Protein AF-A0A9Q4CSD6-F1 (afdb_monomer_lite)

Structure (mmCIF, N/CA/C/O backbone):
data_AF-A0A9Q4CSD6-F1
#
_entry.id   AF-A0A9Q4CSD6-F1
#
loop_
_atom_site.group_PDB
_atom_site.id
_atom_site.type_symbol
_atom_site.label_atom_id
_atom_site.label_alt_id
_atom_site.label_comp_id
_atom_site.label_asym_id
_atom_site.label_entity_id
_atom_site.label_seq_id
_atom_site.pdbx_PDB_ins_code
_atom_site.Cartn_x
_atom_site.Cartn_y
_atom_site.Cartn_z
_atom_site.occupancy
_atom_site.B_iso_or_equiv
_atom_site.auth_seq_id
_atom_site.auth_comp_id
_atom_site.auth_asym_id
_atom_site.auth_atom_id
_atom_site.pdbx_PDB_model_num
ATOM 1 N N . MET A 1 1 ? -13.916 -5.813 31.720 1.00 52.81 1 MET A N 1
ATOM 2 C CA . MET A 1 1 ? -13.121 -6.765 30.914 1.00 52.81 1 MET A CA 1
ATOM 3 C C . MET A 1 1 ? -12.475 -5.981 29.781 1.00 52.81 1 MET A C 1
ATOM 5 O O . MET A 1 1 ? -13.206 -5.518 28.922 1.00 52.81 1 MET A O 1
ATOM 9 N N . LYS A 1 2 ? -11.160 -5.726 29.828 1.00 61.84 2 LYS A N 1
ATOM 10 C CA . LYS A 1 2 ? -10.447 -4.983 28.765 1.00 61.84 2 LYS A CA 1
ATOM 11 C C . LYS A 1 2 ? -10.028 -5.901 27.601 1.00 61.84 2 LYS A C 1
ATOM 13 O O . LYS A 1 2 ? -10.245 -5.552 26.452 1.00 61.84 2 LYS A O 1
ATOM 18 N N . GLY A 1 3 ? -9.642 -7.144 27.904 1.00 80.75 3 GLY A N 1
ATOM 19 C CA . GLY A 1 3 ? -9.096 -8.073 26.906 1.00 80.75 3 GLY A CA 1
ATOM 20 C C . GLY A 1 3 ? -10.010 -8.453 25.731 1.00 80.75 3 GLY A C 1
ATOM 21 O O . GLY A 1 3 ? -9.506 -8.630 24.633 1.00 80.75 3 GLY A O 1
ATOM 22 N N . LEU A 1 4 ? -11.335 -8.551 25.906 1.00 85.06 4 LEU A N 1
ATOM 23 C CA . LEU A 1 4 ? -12.232 -8.908 24.787 1.00 85.06 4 LEU A CA 1
ATOM 24 C C . LEU A 1 4 ? -12.322 -7.798 23.728 1.00 85.06 4 LEU A C 1
ATOM 26 O O . LEU A 1 4 ? -12.325 -8.088 22.535 1.00 85.06 4 LEU A O 1
ATOM 30 N N . ASN A 1 5 ? -12.347 -6.536 24.163 1.00 87.75 5 ASN A N 1
ATOM 31 C CA . ASN A 1 5 ? -12.351 -5.390 23.254 1.00 87.75 5 ASN A CA 1
ATOM 32 C C . ASN A 1 5 ? -10.993 -5.239 22.559 1.00 87.75 5 ASN A C 1
ATOM 34 O O . ASN A 1 5 ? -10.946 -4.934 21.370 1.00 87.75 5 ASN A O 1
ATOM 38 N N . ASP A 1 6 ? -9.904 -5.501 23.287 1.00 89.50 6 ASP A N 1
ATOM 39 C CA . ASP A 1 6 ? -8.545 -5.435 22.747 1.00 89.50 6 ASP A CA 1
ATOM 40 C C . ASP 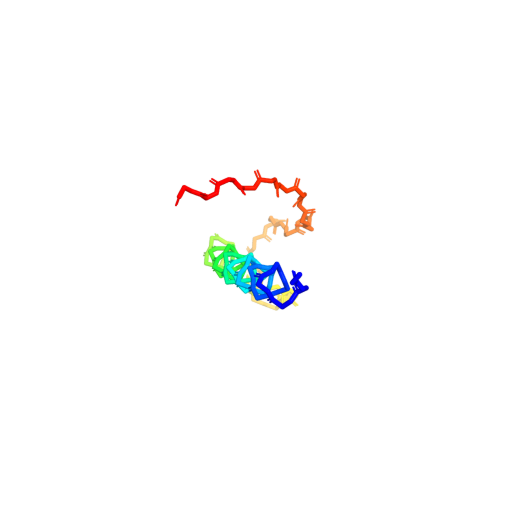A 1 6 ? -8.340 -6.496 21.650 1.00 89.50 6 ASP A C 1
ATOM 42 O O . ASP A 1 6 ? -7.884 -6.173 20.556 1.00 89.50 6 ASP A O 1
ATOM 46 N N . VAL A 1 7 ? -8.781 -7.741 21.881 1.00 91.50 7 VAL A N 1
ATOM 47 C CA . VAL A 1 7 ? -8.740 -8.816 20.869 1.00 91.50 7 VAL A CA 1
ATOM 48 C C . VAL A 1 7 ? -9.578 -8.459 19.640 1.00 91.50 7 VAL A C 1
ATOM 50 O O . VAL A 1 7 ? -9.135 -8.659 18.510 1.00 91.50 7 VAL A O 1
ATOM 53 N N . GLN A 1 8 ? -10.771 -7.890 19.833 1.00 90.25 8 GLN A N 1
ATOM 54 C CA . GLN A 1 8 ? -11.608 -7.457 18.715 1.00 90.25 8 GLN A CA 1
ATOM 55 C C . GLN A 1 8 ? -10.942 -6.338 17.897 1.00 90.25 8 GLN A C 1
ATOM 57 O O . GLN A 1 8 ? -11.065 -6.332 16.672 1.00 90.25 8 GLN A O 1
ATOM 62 N N . SER A 1 9 ? -10.233 -5.407 18.546 1.00 91.25 9 SER A N 1
ATOM 63 C CA . SER A 1 9 ? -9.457 -4.373 17.850 1.00 91.25 9 SER A CA 1
ATOM 64 C C . SER A 1 9 ? -8.341 -4.989 17.016 1.00 91.25 9 SER A C 1
ATOM 66 O O . SER A 1 9 ? -8.235 -4.684 15.836 1.00 91.25 9 SER A O 1
ATOM 68 N N . MET A 1 10 ? -7.574 -5.921 17.588 1.00 92.69 10 MET A N 1
ATOM 69 C CA . MET A 1 10 ? -6.479 -6.586 16.875 1.00 92.69 10 MET A CA 1
ATOM 70 C C . MET A 1 10 ? -6.962 -7.315 15.617 1.00 92.69 10 MET A C 1
ATOM 72 O O . MET A 1 10 ? -6.303 -7.263 14.583 1.00 92.69 10 MET A O 1
ATOM 76 N N . ILE A 1 11 ? -8.125 -7.969 15.681 1.00 93.12 11 ILE A N 1
ATOM 77 C CA . ILE A 1 11 ? -8.716 -8.645 14.518 1.00 93.12 11 ILE A CA 1
ATOM 78 C C . ILE A 1 11 ? -9.142 -7.630 13.450 1.00 93.12 11 ILE A C 1
ATOM 80 O O . ILE A 1 11 ? -8.932 -7.870 12.263 1.00 93.12 11 ILE A O 1
ATOM 84 N N . LYS A 1 12 ? -9.718 -6.490 13.853 1.00 92.19 12 LYS A N 1
ATOM 85 C CA . LYS A 1 12 ? -10.079 -5.416 12.915 1.00 92.19 12 LYS A CA 1
ATOM 86 C C . LYS A 1 12 ? -8.849 -4.831 12.230 1.00 92.19 12 LYS A C 1
ATOM 88 O O . LYS A 1 12 ? -8.888 -4.636 11.021 1.00 92.19 12 LYS A O 1
ATOM 93 N N . ASP A 1 13 ? -7.776 -4.598 12.979 1.00 93.62 13 ASP A N 1
ATOM 94 C CA . ASP A 1 13 ? -6.527 -4.058 12.442 1.00 93.62 13 ASP A CA 1
ATOM 95 C C . ASP A 1 13 ? -5.860 -5.049 11.481 1.00 93.62 13 ASP A C 1
ATOM 97 O O . ASP A 1 13 ? -5.435 -4.649 10.401 1.00 93.62 13 ASP A O 1
ATOM 101 N N . LEU A 1 14 ? -5.851 -6.346 11.820 1.00 94.56 14 LEU A N 1
ATOM 102 C CA . LEU A 1 14 ? -5.365 -7.406 10.932 1.00 94.56 14 LEU A CA 1
ATOM 103 C C . LEU A 1 14 ? -6.176 -7.470 9.633 1.00 94.56 14 LEU A C 1
ATOM 105 O O . LEU A 1 14 ? -5.613 -7.549 8.546 1.00 94.56 14 LEU A O 1
ATOM 109 N N . PHE A 1 15 ? -7.505 -7.422 9.728 1.00 93.62 15 PHE A N 1
ATOM 110 C CA . PHE A 1 15 ? -8.348 -7.439 8.536 1.00 93.62 15 PHE A CA 1
ATOM 111 C C . PHE A 1 15 ? -8.122 -6.189 7.677 1.00 93.62 15 PHE A C 1
ATOM 113 O O . PHE A 1 15 ? -8.001 -6.289 6.458 1.00 93.62 15 PHE A O 1
ATOM 120 N N . ALA A 1 16 ? -8.009 -5.018 8.309 1.00 92.81 16 ALA A N 1
ATOM 121 C CA . ALA A 1 16 ? -7.709 -3.772 7.619 1.00 92.81 16 ALA A CA 1
ATOM 122 C C . ALA A 1 16 ? -6.347 -3.824 6.909 1.00 92.81 16 ALA A C 1
ATOM 124 O O . ALA A 1 16 ? -6.263 -3.410 5.753 1.00 92.81 16 ALA A O 1
ATOM 125 N N . SER A 1 17 ? -5.304 -4.368 7.549 1.00 94.00 17 SER A N 1
ATOM 126 C CA . SER A 1 17 ? -3.991 -4.517 6.916 1.00 94.00 17 SER A CA 1
ATOM 127 C C . SER A 1 17 ? -4.032 -5.500 5.748 1.00 94.00 17 SER A C 1
ATOM 129 O O . SER A 1 17 ? -3.510 -5.188 4.684 1.00 94.00 17 SER A O 1
ATOM 131 N N . THR A 1 18 ? -4.714 -6.640 5.892 1.00 95.19 18 THR A N 1
ATOM 132 C CA . THR A 1 18 ? -4.842 -7.617 4.799 1.00 95.19 18 THR A CA 1
ATOM 133 C C . THR A 1 18 ? -5.596 -7.038 3.600 1.00 95.19 18 THR A C 1
ATOM 135 O O . THR A 1 18 ? -5.162 -7.212 2.465 1.00 95.19 18 THR A O 1
ATOM 138 N N . VAL A 1 19 ? -6.698 -6.311 3.819 1.00 94.62 19 VAL A N 1
ATOM 139 C CA . VAL A 1 19 ? -7.430 -5.653 2.721 1.00 94.62 19 VAL A CA 1
ATOM 140 C C . VAL A 1 19 ? -6.564 -4.589 2.046 1.00 94.62 19 VAL A C 1
ATOM 142 O O . VAL A 1 19 ? -6.548 -4.504 0.820 1.00 94.62 19 VAL A O 1
ATOM 145 N N . GLN A 1 20 ? -5.812 -3.808 2.822 1.00 94.75 20 GLN A N 1
ATOM 146 C CA . GLN A 1 20 ? -4.889 -2.812 2.283 1.00 94.75 20 GLN A CA 1
ATOM 147 C C . GLN A 1 20 ? -3.820 -3.456 1.385 1.00 94.75 20 GLN A C 1
ATOM 149 O O . GLN A 1 20 ? -3.585 -2.971 0.281 1.00 94.75 20 GLN A O 1
ATOM 154 N N . GLU A 1 21 ? -3.215 -4.564 1.817 1.00 95.62 21 GLU A N 1
ATOM 155 C CA . GLU A 1 21 ? -2.233 -5.315 1.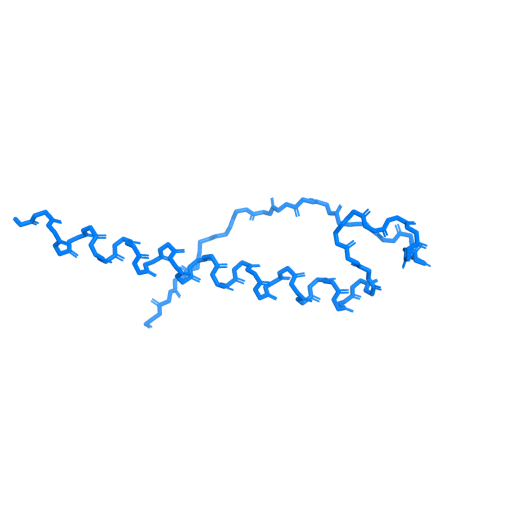024 1.00 95.62 21 GLU A CA 1
ATOM 156 C C . GLU A 1 21 ? -2.841 -5.856 -0.280 1.00 95.62 21 GLU A C 1
ATOM 158 O O . GLU A 1 21 ? -2.224 -5.756 -1.341 1.00 95.62 21 GLU A O 1
ATOM 163 N N . MET A 1 22 ? -4.077 -6.370 -0.231 1.00 95.44 22 MET A N 1
ATOM 164 C CA . MET A 1 22 ? -4.790 -6.833 -1.427 1.00 95.44 22 MET A CA 1
ATOM 165 C C . MET A 1 22 ? -5.016 -5.702 -2.440 1.00 95.44 22 MET A C 1
ATOM 167 O O . MET A 1 22 ? -4.779 -5.897 -3.632 1.00 95.44 22 MET A O 1
ATOM 171 N N . LEU A 1 23 ? -5.425 -4.515 -1.980 1.00 95.44 23 LEU A N 1
ATOM 172 C CA . LEU A 1 23 ? -5.616 -3.343 -2.844 1.00 95.44 23 LEU A CA 1
ATOM 173 C C . LEU A 1 23 ? -4.291 -2.839 -3.435 1.00 95.44 23 LEU A C 1
ATOM 175 O O . LEU A 1 23 ? -4.240 -2.383 -4.579 1.00 95.44 23 LEU A O 1
ATOM 179 N N . GLU A 1 24 ? -3.197 -2.917 -2.676 1.00 95.19 24 GLU A N 1
ATOM 180 C CA . GLU A 1 24 ? -1.870 -2.541 -3.170 1.00 95.19 24 GLU A CA 1
ATOM 181 C C . GLU A 1 24 ? -1.389 -3.473 -4.287 1.00 95.19 24 GLU A C 1
ATOM 183 O O . GLU A 1 24 ? -0.897 -2.973 -5.307 1.00 95.19 24 GLU A O 1
ATOM 188 N N . ALA A 1 25 ? -1.618 -4.781 -4.132 1.00 95.88 25 ALA A N 1
ATOM 189 C CA . ALA A 1 25 ? -1.319 -5.798 -5.138 1.00 95.88 25 ALA A CA 1
ATOM 190 C C . ALA A 1 25 ? -2.200 -5.665 -6.395 1.00 95.88 25 ALA A C 1
ATOM 192 O O . ALA A 1 25 ? -1.709 -5.807 -7.521 1.00 95.88 25 ALA A O 1
ATOM 193 N N . GLU A 1 26 ? -3.487 -5.340 -6.232 1.00 95.75 26 GLU A N 1
ATOM 194 C CA . GLU A 1 26 ? -4.370 -5.027 -7.361 1.00 95.75 26 GLU A CA 1
ATOM 195 C C . GLU A 1 26 ? -3.842 -3.817 -8.141 1.00 95.75 26 GLU A C 1
ATOM 197 O O . GLU A 1 26 ? -3.758 -3.857 -9.367 1.00 95.75 26 GLU A O 1
ATOM 202 N N . MET A 1 27 ? -3.397 -2.770 -7.441 1.00 95.25 27 MET A N 1
ATOM 203 C CA . MET A 1 27 ? -2.808 -1.590 -8.072 1.00 95.25 27 MET A CA 1
ATOM 204 C C . MET A 1 27 ? -1.486 -1.884 -8.798 1.00 95.25 27 MET A C 1
ATOM 206 O O . MET A 1 27 ? -1.250 -1.296 -9.853 1.00 95.25 27 MET A O 1
ATOM 210 N N . ASP A 1 28 ? -0.631 -2.770 -8.271 1.00 94.31 28 ASP A N 1
ATOM 211 C CA . ASP A 1 28 ? 0.605 -3.187 -8.956 1.00 94.31 28 ASP A CA 1
ATOM 212 C C . ASP A 1 28 ? 0.267 -3.907 -10.267 1.00 94.31 28 ASP A C 1
ATOM 214 O O . ASP A 1 28 ? 0.876 -3.647 -11.303 1.00 94.31 28 ASP A O 1
ATOM 218 N N . THR A 1 29 ? -0.766 -4.752 -10.240 1.00 93.31 29 THR A N 1
ATOM 219 C CA . THR A 1 29 ? -1.260 -5.472 -11.421 1.00 93.31 29 THR A CA 1
ATOM 220 C C . THR A 1 29 ? -1.903 -4.525 -12.434 1.00 93.31 29 THR A C 1
ATOM 222 O O . THR A 1 29 ?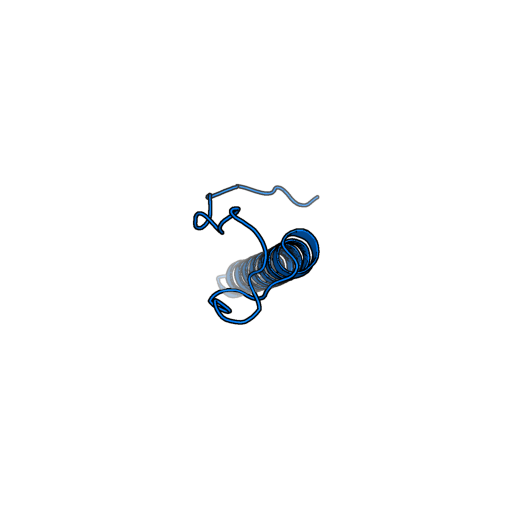 -1.620 -4.612 -13.626 1.00 93.31 29 THR A O 1
ATOM 225 N N . HIS A 1 30 ? -2.753 -3.603 -11.976 1.00 93.44 30 HIS A N 1
ATOM 226 C CA . HIS A 1 30 ? -3.483 -2.673 -12.837 1.00 93.44 30 HIS A CA 1
ATOM 227 C C . HIS A 1 30 ? -2.556 -1.676 -13.537 1.00 93.44 30 HIS A C 1
ATOM 229 O O . HIS A 1 30 ? -2.726 -1.393 -14.721 1.00 93.44 30 HIS A O 1
ATOM 235 N N . LEU A 1 31 ? -1.575 -1.138 -12.808 1.00 93.12 31 LEU A N 1
ATOM 236 C CA . LEU A 1 31 ? -0.597 -0.212 -13.372 1.00 93.12 31 LEU A CA 1
ATOM 237 C C . LEU A 1 31 ? 0.539 -0.923 -14.117 1.00 93.12 31 LEU A C 1
ATOM 239 O O . LEU A 1 31 ? 1.215 -0.287 -14.925 1.00 93.12 31 LEU A O 1
ATOM 243 N N . GLY A 1 32 ? 0.752 -2.212 -13.845 1.00 92.50 32 GLY A N 1
ATOM 244 C CA . GLY A 1 32 ? 1.812 -3.0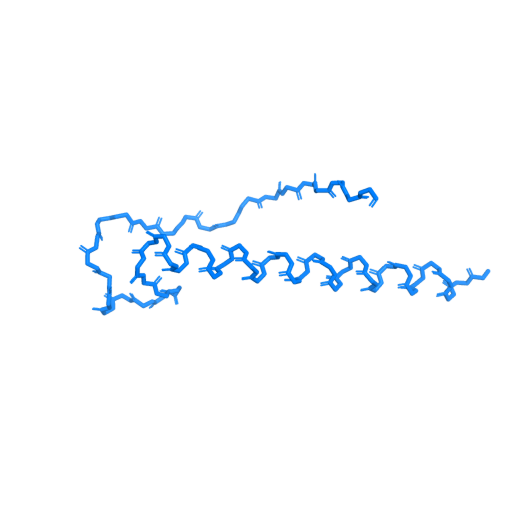23 -14.441 1.00 92.50 32 GLY A CA 1
ATOM 245 C C . GLY A 1 32 ? 3.202 -2.775 -13.853 1.00 92.50 32 GLY A C 1
ATOM 246 O O . GLY A 1 32 ? 4.183 -3.254 -14.411 1.00 92.50 32 GLY A O 1
ATOM 247 N N . TYR A 1 33 ? 3.310 -2.031 -12.749 1.00 93.12 33 TYR A N 1
ATOM 248 C CA . TYR A 1 33 ? 4.584 -1.738 -12.094 1.00 93.12 33 TYR A CA 1
ATOM 249 C C . TYR A 1 33 ? 4.423 -1.618 -10.574 1.00 93.12 33 TYR A C 1
ATOM 251 O O . TYR A 1 33 ? 3.400 -1.141 -10.071 1.00 93.12 33 TYR A O 1
ATOM 259 N N . ALA A 1 34 ? 5.464 -2.024 -9.841 1.00 93.50 34 ALA A N 1
ATOM 260 C CA . 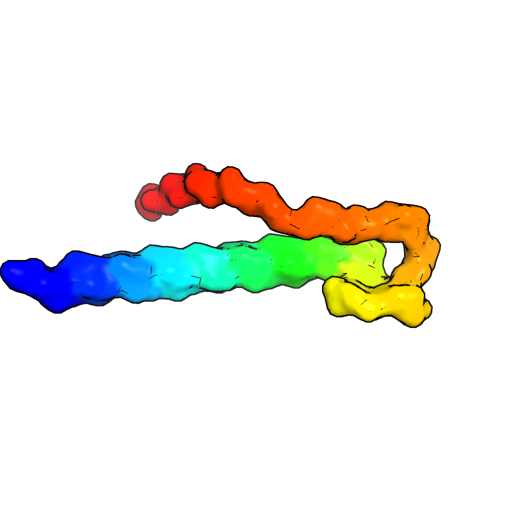ALA A 1 34 ? 5.468 -1.993 -8.384 1.00 93.50 34 ALA A CA 1
ATOM 261 C C . ALA A 1 34 ? 5.589 -0.565 -7.824 1.00 93.50 34 ALA A C 1
ATOM 263 O O . ALA A 1 34 ? 6.151 0.342 -8.449 1.00 93.50 34 ALA A O 1
ATOM 264 N N . LYS A 1 35 ? 5.112 -0.332 -6.597 1.00 91.62 35 LYS A N 1
ATOM 265 C CA . LYS A 1 35 ? 5.313 0.958 -5.914 1.00 91.62 35 LYS A CA 1
ATOM 266 C C . LYS A 1 35 ? 6.810 1.325 -5.866 1.00 91.62 35 LYS A C 1
ATOM 268 O O . LYS A 1 35 ? 7.629 0.565 -5.366 1.00 91.62 35 LYS A O 1
ATOM 273 N N . HIS A 1 36 ? 7.140 2.525 -6.351 1.00 89.12 36 HIS A N 1
ATOM 274 C CA . HIS A 1 36 ? 8.508 3.057 -6.508 1.00 89.12 36 HIS A CA 1
ATOM 275 C C . HIS A 1 36 ? 9.386 2.386 -7.576 1.00 89.12 36 HIS A C 1
ATOM 277 O O . HIS A 1 36 ? 10.556 2.747 -7.703 1.00 89.12 36 HIS A O 1
ATOM 283 N N . ASP A 1 37 ? 8.836 1.496 -8.399 1.00 90.50 37 ASP A N 1
ATOM 284 C CA . ASP A 1 37 ? 9.557 0.926 -9.529 1.00 90.50 37 ASP A CA 1
ATOM 285 C C . ASP A 1 37 ? 9.493 1.847 -10.750 1.00 90.50 37 ASP A C 1
ATOM 287 O O . ASP A 1 37 ? 8.671 1.698 -11.651 1.00 90.50 37 ASP A O 1
ATOM 291 N N . THR A 1 38 ? 10.359 2.858 -10.760 1.00 85.62 38 THR A N 1
ATOM 292 C CA . THR A 1 38 ? 10.462 3.799 -11.883 1.00 85.62 38 THR A CA 1
ATOM 293 C C . THR A 1 38 ? 11.136 3.197 -13.111 1.00 85.62 38 THR A C 1
ATOM 295 O O . THR A 1 38 ? 11.057 3.795 -14.180 1.00 85.62 38 THR A O 1
ATOM 298 N N . LYS A 1 39 ? 11.810 2.047 -12.974 1.00 89.12 39 LYS A N 1
ATOM 299 C CA . LYS A 1 39 ? 12.535 1.395 -14.072 1.00 89.12 39 LYS A CA 1
ATOM 300 C C . LYS A 1 39 ? 11.605 0.566 -14.945 1.00 89.12 39 LYS A C 1
ATOM 302 O O . LYS A 1 39 ? 11.792 0.557 -16.152 1.00 89.12 39 LYS A O 1
ATOM 307 N N . ASN A 1 40 ? 10.620 -0.087 -14.331 1.00 87.50 40 ASN A N 1
ATOM 308 C CA . ASN A 1 40 ? 9.618 -0.899 -15.023 1.00 87.50 40 ASN A CA 1
ATOM 309 C C . ASN A 1 40 ? 8.311 -0.126 -15.291 1.00 87.50 40 ASN A C 1
ATOM 311 O O . ASN A 1 40 ? 7.282 -0.722 -15.596 1.00 87.50 40 ASN A O 1
ATOM 315 N N . LYS A 1 41 ? 8.321 1.206 -15.140 1.00 90.25 41 LYS A N 1
ATOM 316 C CA . LYS A 1 41 ? 7.161 2.060 -15.403 1.00 90.25 41 LYS A CA 1
ATOM 317 C C . LYS A 1 41 ? 7.147 2.498 -16.871 1.00 90.25 41 LYS A C 1
ATOM 319 O O . LYS A 1 41 ? 7.811 3.467 -17.232 1.00 90.25 41 LYS A O 1
ATOM 324 N N . ASP A 1 42 ? 6.287 1.860 -17.658 1.00 89.88 42 ASP A N 1
ATOM 325 C CA . ASP A 1 42 ? 6.122 2.141 -19.094 1.00 89.88 42 ASP A CA 1
ATOM 326 C C . ASP A 1 42 ? 4.928 3.066 -19.423 1.00 89.88 42 ASP A C 1
ATOM 328 O O . ASP A 1 42 ? 4.602 3.283 -20.589 1.00 89.88 42 ASP A O 1
ATOM 332 N N . THR A 1 43 ? 4.242 3.616 -18.412 1.00 87.25 43 THR A N 1
ATOM 333 C CA . THR A 1 43 ? 3.022 4.433 -18.589 1.00 87.25 43 THR A CA 1
ATOM 334 C C . THR A 1 43 ? 3.200 5.870 -18.091 1.00 87.25 43 THR A C 1
ATOM 336 O O . THR A 1 43 ? 4.045 6.147 -17.244 1.00 87.25 43 THR A O 1
ATOM 339 N N . GLU A 1 44 ? 2.376 6.811 -18.562 1.00 91.00 44 GLU A N 1
ATOM 340 C CA . GLU A 1 44 ? 2.342 8.179 -18.009 1.00 91.00 44 GLU A CA 1
ATOM 341 C C . GLU A 1 44 ? 1.632 8.238 -16.641 1.00 91.00 44 GLU A C 1
ATOM 343 O O . GLU A 1 44 ? 1.914 9.113 -15.814 1.00 91.00 44 GLU A O 1
ATOM 348 N N . ASN A 1 45 ? 0.747 7.271 -16.367 1.00 90.94 45 ASN A N 1
ATOM 349 C CA . ASN A 1 45 ? -0.041 7.213 -15.140 1.00 90.94 45 ASN A CA 1
ATOM 350 C C . ASN A 1 45 ? 0.846 6.962 -13.909 1.00 90.94 45 ASN A C 1
ATOM 352 O O . ASN A 1 45 ? 1.863 6.273 -13.973 1.00 90.94 45 ASN A O 1
ATOM 356 N N . SER A 1 46 ? 0.478 7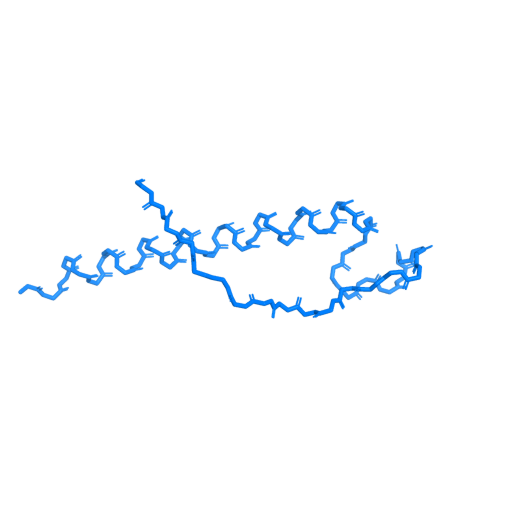.552 -12.771 1.00 91.38 46 SER A N 1
ATOM 357 C CA . SER A 1 46 ? 1.261 7.482 -11.538 1.00 91.38 46 SER A CA 1
ATOM 358 C C . SER A 1 46 ? 0.376 7.280 -10.317 1.00 91.38 46 SER A C 1
ATOM 360 O O . SER A 1 46 ? -0.671 7.907 -10.180 1.00 91.38 46 SER A O 1
ATOM 362 N N . ARG A 1 47 ? 0.845 6.453 -9.377 1.00 93.12 47 ARG A N 1
ATOM 363 C CA . ARG A 1 47 ? 0.246 6.331 -8.040 1.00 93.12 47 ARG A CA 1
ATOM 364 C C . ARG A 1 47 ? 0.193 7.707 -7.359 1.00 93.12 47 ARG A C 1
ATOM 366 O O . ARG A 1 47 ? 1.208 8.395 -7.295 1.00 93.12 47 ARG A O 1
ATOM 373 N N . ASN A 1 48 ? -0.965 8.061 -6.801 1.00 94.19 48 ASN A N 1
ATOM 374 C CA . ASN A 1 48 ? -1.238 9.376 -6.206 1.00 94.19 48 ASN A CA 1
ATOM 375 C C . ASN A 1 48 ? -1.531 9.301 -4.690 1.00 94.19 48 ASN A C 1
ATOM 377 O O . ASN A 1 48 ? -2.412 9.979 -4.167 1.00 94.19 48 ASN A O 1
ATOM 381 N N . GLY A 1 49 ? -0.811 8.434 -3.974 1.00 92.56 49 GLY A N 1
ATOM 382 C CA . GLY A 1 49 ? -1.002 8.235 -2.533 1.00 92.56 49 GLY A CA 1
ATOM 383 C C . GLY A 1 49 ? -2.229 7.385 -2.183 1.00 92.56 49 GLY A C 1
ATOM 384 O O . GLY A 1 49 ? -2.649 6.541 -2.971 1.00 92.56 49 GLY A O 1
ATOM 385 N N . HIS A 1 50 ? -2.760 7.583 -0.974 1.00 93.50 50 HIS A N 1
ATOM 386 C CA . HIS A 1 50 ? -3.875 6.813 -0.415 1.00 93.50 50 HIS A CA 1
ATOM 387 C C . HIS A 1 50 ? -4.991 7.755 0.057 1.00 93.50 50 HIS A C 1
ATOM 389 O O . HIS A 1 50 ? -4.709 8.794 0.661 1.00 93.50 50 HIS A O 1
ATOM 395 N N . SER A 1 51 ? -6.250 7.375 -0.168 1.00 94.19 51 SER A N 1
ATOM 396 C CA . SER A 1 51 ? -7.416 7.999 0.464 1.00 94.19 51 SER A CA 1
ATOM 397 C C . SER A 1 51 ? -7.834 7.210 1.706 1.00 94.19 51 SER A C 1
ATOM 399 O O . SER A 1 51 ? -7.540 6.023 1.841 1.00 94.19 51 SER A O 1
ATOM 401 N N . LYS A 1 52 ? -8.493 7.883 2.654 1.00 93.81 52 LYS A N 1
ATOM 402 C CA . LYS A 1 52 ? -9.033 7.235 3.854 1.00 93.81 52 LYS A CA 1
ATOM 403 C C . LYS A 1 52 ? -10.476 6.842 3.595 1.00 93.81 52 LYS A C 1
ATOM 405 O O . LYS A 1 52 ? -11.319 7.725 3.495 1.00 93.81 52 LYS A O 1
ATOM 410 N N . GLU A 1 53 ? -10.755 5.547 3.602 1.00 90.38 53 GLU A N 1
ATOM 411 C CA . GLU A 1 53 ? -12.113 5.019 3.499 1.00 90.38 53 GLU A CA 1
ATOM 412 C C . GLU A 1 53 ? -12.492 4.234 4.755 1.00 90.38 53 GLU A C 1
ATOM 414 O O . GLU A 1 53 ? -11.651 3.601 5.397 1.00 90.38 53 GLU A O 1
ATOM 419 N N . LYS A 1 54 ? -13.773 4.293 5.130 1.00 91.56 54 LYS A N 1
ATOM 420 C CA . LYS A 1 54 ? -14.325 3.485 6.224 1.00 91.56 54 LYS A CA 1
ATOM 421 C C . LYS A 1 54 ? -15.122 2.334 5.634 1.00 91.56 54 LYS A C 1
ATOM 423 O O . LYS A 1 54 ? -16.229 2.535 5.145 1.00 91.56 54 LYS A O 1
ATOM 428 N N . VAL A 1 55 ? -14.568 1.132 5.726 1.00 88.56 55 VAL A N 1
ATOM 429 C CA . VAL A 1 55 ? -15.226 -0.092 5.267 1.00 88.56 55 VAL A CA 1
ATOM 430 C C . VAL A 1 55 ? -15.997 -0.713 6.428 1.00 88.56 55 VAL A C 1
ATOM 432 O O . VAL A 1 55 ? -15.450 -0.905 7.514 1.00 88.56 55 VAL A O 1
ATOM 435 N N . VAL A 1 56 ? -17.277 -1.009 6.203 1.00 87.00 56 VAL A N 1
ATOM 436 C CA . VAL A 1 56 ? -18.107 -1.771 7.141 1.00 87.00 56 VAL A CA 1
ATOM 437 C C . VAL A 1 56 ? -18.150 -3.211 6.657 1.00 87.00 56 VAL A C 1
ATOM 439 O O . VAL A 1 56 ? -18.725 -3.496 5.611 1.00 87.00 56 VAL A O 1
ATOM 442 N N . THR A 1 57 ? -17.532 -4.108 7.415 1.00 77.81 57 THR A N 1
ATOM 443 C CA . THR A 1 57 ? -17.632 -5.553 7.211 1.00 77.81 57 THR A CA 1
ATOM 444 C C . THR A 1 57 ? -18.765 -6.121 8.060 1.00 77.81 57 THR A C 1
ATOM 446 O O . THR A 1 57 ? -18.871 -5.812 9.248 1.00 77.81 57 THR A O 1
ATOM 449 N N . SER A 1 58 ? -19.632 -6.899 7.411 1.00 65.25 58 SER A N 1
ATOM 450 C CA . SER A 1 58 ? -20.779 -7.614 7.989 1.00 65.25 58 SER A CA 1
ATOM 451 C C . SER A 1 58 ? -20.378 -8.888 8.718 1.00 65.25 58 SER A C 1
ATOM 453 O O . SER A 1 58 ? -19.465 -9.569 8.199 1.00 65.25 58 SER A O 1
#

Foldseek 3Di:
DVVVVVVVVVVVVVVVVVVVVVVQVVVCVVQVHHVVCPVRRPDPDDDDDDDDDDDDDD

Radius of gyration: 16.16 Å; chains: 1; bounding box: 33×18×50 Å

Sequence (58 aa):
MKGLNDVQSMIKDLFASTVQEMLEAEMDTHLGYAKHDTKNKDTENSRNGHSKEKVVTS

Secondary structure (DSSP, 8-state):
--HHHHHHHHHHHHHHHHHHHHHHHHHHHHHTS-TT--SS--SS--------------

pLDDT: mean 90.0, std 7.93, range [52.81, 95.88]